Protein AF-A0A497S864-F1 (afdb_monomer_lite)

Foldseek 3Di:
DVVVVVVVVVQVCVVVVVDPHSVSVVVVVVVVVCVVVLVVQLVVLLVCVLVVVDDPVVSCVSNVDDPVRNVVVCVVVVNDDPDPPVPVVPPPVVVVPDD

Radius of gyration: 17.92 Å; chains: 1; bounding box: 47×32×40 Å

pLDDT: mean 81.66, std 19.49, range [40.03, 97.44]

Sequence (99 aa):
MFKDRLLIEELEEVKKLGFKSKEEFIAESIRTYLAARKDLRVALAVNLYKDEKISVGKAMEISGLNIEELKEELEKRGIKRITFDTEAASENVLGYLGR

Secondary structure (DSSP, 8-state):
-HHHHHHHHHHHHGGGGT-S-HHHHHHHHHHHHHHH-HHHHHHHHHHHHHTTSS-HHHHHHHHT--HHHHHHHHHHTT-------TTTTSSSSTTSS--

Structure (mmCIF, N/CA/C/O backbone):
data_AF-A0A497S864-F1
#
_entry.id   AF-A0A497S864-F1
#
loop_
_atom_site.group_PDB
_atom_site.id
_atom_site.type_symbol
_atom_site.label_atom_id
_atom_site.label_alt_id
_atom_site.label_comp_id
_atom_site.label_asym_id
_atom_site.label_entity_id
_atom_site.label_seq_id
_atom_site.pdbx_PDB_ins_code
_atom_site.Cartn_x
_atom_site.Cartn_y
_atom_site.Cartn_z
_atom_site.occupancy
_atom_site.B_iso_or_equiv
_atom_site.auth_seq_id
_atom_site.auth_comp_id
_atom_site.auth_asym_id
_atom_site.auth_atom_id
_atom_site.pdbx_PDB_model_num
ATOM 1 N N . MET A 1 1 ? -18.216 18.924 -2.203 1.00 54.44 1 MET A N 1
ATOM 2 C CA . MET A 1 1 ? -18.065 19.628 -0.914 1.00 54.44 1 MET A CA 1
ATOM 3 C C . MET A 1 1 ? -18.701 18.894 0.275 1.00 54.44 1 MET A C 1
ATOM 5 O O . MET A 1 1 ? -18.088 18.893 1.327 1.00 54.44 1 MET A O 1
ATOM 9 N N . PHE A 1 2 ? -19.865 18.229 0.156 1.00 53.94 2 PHE A N 1
ATOM 10 C CA . PHE A 1 2 ? -20.435 17.436 1.273 1.00 53.94 2 PHE A CA 1
ATOM 11 C C . PHE A 1 2 ? -19.698 16.114 1.565 1.00 53.94 2 PHE A C 1
ATOM 13 O O . PHE A 1 2 ? -19.567 15.7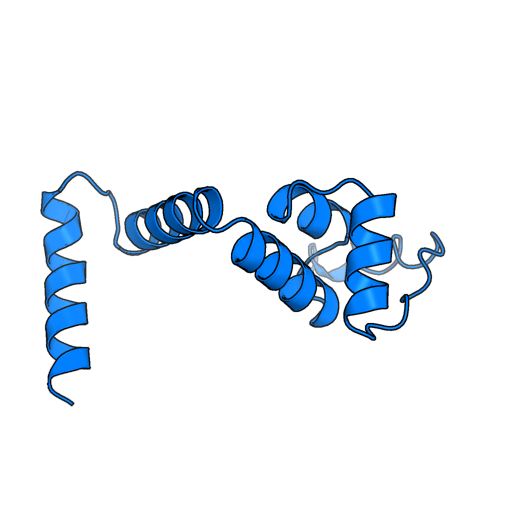27 2.721 1.00 53.94 2 PHE A O 1
ATOM 20 N N . LYS A 1 3 ? -19.184 15.441 0.529 1.00 62.00 3 LYS A N 1
ATOM 21 C CA . LYS A 1 3 ? -18.501 14.141 0.649 1.00 62.00 3 LYS A CA 1
ATOM 22 C C . LYS A 1 3 ? -17.192 14.222 1.447 1.00 62.00 3 LYS A C 1
ATOM 24 O O . LYS A 1 3 ? -16.881 13.318 2.209 1.00 62.00 3 LYS A O 1
ATOM 29 N N . ASP A 1 4 ? -16.481 15.339 1.313 1.00 73.50 4 ASP A N 1
ATOM 30 C CA . ASP A 1 4 ? -15.189 15.558 1.971 1.00 73.50 4 ASP A CA 1
ATOM 31 C C . ASP A 1 4 ? -15.356 15.823 3.477 1.00 73.50 4 ASP A C 1
ATOM 33 O O . ASP A 1 4 ? -14.496 15.448 4.267 1.00 73.50 4 ASP A O 1
ATOM 37 N N . ARG A 1 5 ? -16.489 16.415 3.894 1.00 80.25 5 ARG A N 1
ATOM 38 C CA . ARG A 1 5 ? -16.796 16.672 5.311 1.00 80.25 5 ARG A CA 1
ATOM 39 C C . ARG A 1 5 ? -17.162 15.393 6.061 1.00 80.25 5 ARG A C 1
ATOM 41 O O . ARG A 1 5 ? -16.668 15.187 7.163 1.00 80.25 5 ARG A O 1
ATOM 48 N N . LEU A 1 6 ? -17.975 14.530 5.447 1.00 87.94 6 LEU A N 1
ATOM 49 C CA . LEU A 1 6 ? -18.383 13.266 6.062 1.00 87.94 6 LEU A CA 1
ATOM 50 C C . LEU A 1 6 ? -17.186 12.332 6.281 1.00 87.94 6 LEU A C 1
ATOM 52 O O . LEU A 1 6 ? -17.056 11.770 7.359 1.00 87.94 6 LEU A O 1
ATOM 56 N N . LEU A 1 7 ? -16.264 12.244 5.315 1.00 86.25 7 LEU A N 1
ATOM 57 C CA . LEU A 1 7 ? -15.060 11.415 5.445 1.00 86.25 7 LEU A CA 1
ATOM 58 C C . LEU A 1 7 ? -14.196 11.813 6.653 1.00 86.25 7 LEU A C 1
ATOM 60 O O . LEU A 1 7 ? -13.613 10.962 7.322 1.00 86.25 7 LEU A O 1
ATOM 64 N N . ILE A 1 8 ? -14.097 13.113 6.938 1.00 86.88 8 ILE A N 1
ATOM 65 C CA . ILE A 1 8 ? -13.337 13.604 8.092 1.00 86.88 8 ILE A CA 1
ATOM 66 C C . ILE A 1 8 ? -13.996 13.147 9.396 1.00 86.88 8 ILE A C 1
ATOM 68 O O . ILE A 1 8 ? -13.286 12.696 10.294 1.00 86.88 8 ILE A O 1
ATOM 72 N N . GLU A 1 9 ? -15.325 13.240 9.480 1.00 89.44 9 GLU A N 1
ATOM 73 C CA . GLU A 1 9 ? -16.102 12.783 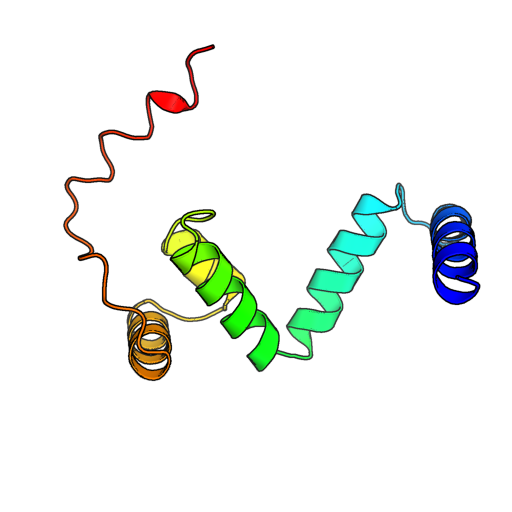10.637 1.00 89.44 9 GLU A CA 1
ATOM 74 C C . GLU A 1 9 ? -15.983 11.261 10.816 1.00 89.44 9 GLU A C 1
ATOM 76 O O . GLU A 1 9 ? -15.669 10.799 11.910 1.00 89.44 9 GLU A O 1
ATOM 81 N N . GLU A 1 10 ? -16.103 10.482 9.736 1.00 87.88 10 GLU A N 1
ATOM 82 C CA . GLU A 1 10 ? -15.897 9.026 9.748 1.00 87.88 10 GLU A CA 1
ATOM 83 C C . GLU A 1 10 ? -14.504 8.656 10.279 1.00 87.88 10 GLU A C 1
ATOM 85 O O . GLU A 1 10 ? -14.371 7.784 11.138 1.00 87.88 10 GLU A O 1
ATOM 90 N N . LEU A 1 11 ? -13.457 9.354 9.825 1.00 88.12 11 LEU A N 1
ATOM 91 C CA . LEU A 1 11 ? -12.093 9.126 10.299 1.00 88.12 11 LEU A CA 1
ATOM 92 C C . LEU A 1 11 ? -11.890 9.527 11.769 1.00 88.12 11 LEU A C 1
ATOM 94 O O . LEU A 1 11 ? -11.027 8.953 12.428 1.00 88.12 11 LEU A O 1
ATOM 98 N N . GLU A 1 12 ? -12.619 10.504 12.315 1.00 87.56 12 GLU A N 1
ATOM 99 C CA . GLU A 1 12 ? -12.562 10.788 13.762 1.00 87.56 12 GLU A CA 1
ATOM 100 C C . GLU A 1 12 ? -13.177 9.650 14.588 1.00 87.56 12 GLU A C 1
ATOM 102 O O . GLU A 1 12 ? -12.641 9.268 15.632 1.00 87.56 12 GLU A O 1
ATOM 107 N N . GLU A 1 13 ? -14.262 9.054 14.093 1.00 90.25 13 GLU A N 1
ATOM 108 C CA . GLU A 1 13 ? -14.972 7.969 14.775 1.00 90.25 13 GLU A CA 1
ATOM 109 C C . GLU A 1 13 ? -14.186 6.648 14.793 1.00 90.25 13 GLU A C 1
ATOM 111 O O . GLU A 1 13 ? -14.340 5.851 15.719 1.00 90.25 13 GLU A O 1
ATOM 116 N N . VAL A 1 14 ? -13.272 6.438 13.840 1.00 88.75 14 VAL A N 1
ATOM 117 C CA . VAL A 1 14 ? -12.404 5.247 13.733 1.00 88.75 14 VAL A CA 1
ATOM 118 C C . VAL A 1 14 ? -11.669 4.900 15.034 1.00 88.75 14 VAL A C 1
ATOM 120 O O . VAL A 1 14 ? -11.503 3.720 15.346 1.00 88.75 14 VAL A O 1
ATOM 123 N N . LYS A 1 15 ? -11.271 5.892 15.844 1.00 81.44 15 LYS A N 1
ATOM 124 C CA . LYS A 1 15 ? -10.615 5.637 17.144 1.00 81.44 15 LYS A CA 1
ATOM 125 C C . LYS A 1 15 ? -11.499 4.835 18.102 1.00 81.44 15 LYS A C 1
ATOM 127 O O . LYS A 1 15 ? -10.999 4.048 18.902 1.00 81.44 15 LYS A O 1
ATOM 132 N N . LYS A 1 16 ? -12.822 5.000 18.008 1.00 87.88 16 LYS A N 1
ATOM 133 C CA . LYS A 1 16 ? -13.801 4.270 18.828 1.00 87.88 16 LYS A CA 1
ATOM 134 C C . LYS A 1 16 ? -13.951 2.809 18.397 1.00 87.88 16 LYS A C 1
ATOM 136 O O . LYS A 1 16 ? -14.491 2.011 19.154 1.00 87.88 16 LYS A O 1
ATOM 141 N N . LEU A 1 17 ? -13.451 2.452 17.213 1.00 87.88 17 LEU A N 1
ATOM 142 C CA . LEU A 1 17 ? -13.508 1.101 16.649 1.00 87.88 17 LEU A CA 1
ATOM 143 C C . LEU A 1 17 ? -12.279 0.243 17.001 1.00 87.88 17 LEU A C 1
ATOM 145 O O . LEU A 1 17 ? -12.148 -0.867 16.495 1.00 87.88 17 LEU A O 1
ATOM 149 N N . GLY A 1 18 ? -11.380 0.735 17.861 1.00 87.12 18 GLY A N 1
ATOM 150 C CA . GLY A 1 18 ? -10.202 -0.008 18.327 1.00 87.12 18 GLY A CA 1
ATOM 151 C C . GLY A 1 18 ? -8.906 0.281 17.564 1.00 87.12 18 GLY A C 1
ATOM 152 O O . GLY A 1 18 ? -7.880 -0.320 17.875 1.00 87.12 18 GLY A O 1
ATOM 153 N N . PHE A 1 19 ? -8.922 1.219 16.612 1.00 89.81 19 PHE A N 1
ATOM 154 C CA . PHE A 1 19 ? -7.709 1.729 15.969 1.00 89.81 19 PHE A CA 1
ATOM 155 C C . PHE A 1 19 ? -7.054 2.816 16.830 1.00 89.81 19 PHE A C 1
ATOM 157 O O . PHE A 1 19 ? -7.720 3.698 17.372 1.00 89.81 19 PHE A O 1
ATOM 164 N N . LYS A 1 20 ? -5.726 2.789 16.926 1.00 87.06 20 LYS A N 1
ATOM 165 C CA . LYS A 1 20 ? -4.904 3.750 17.674 1.00 87.06 20 LYS A CA 1
ATOM 166 C C . LYS A 1 20 ? -4.869 5.113 16.992 1.00 87.06 20 LYS A C 1
ATOM 168 O O . LYS A 1 20 ? -4.750 6.135 17.668 1.00 87.06 20 LYS A O 1
ATOM 173 N N . SER A 1 21 ? -4.965 5.148 15.663 1.00 89.81 21 SER A N 1
ATOM 174 C CA . SER A 1 21 ? -5.000 6.394 14.899 1.00 89.81 21 SER A CA 1
ATOM 175 C C . SER A 1 21 ? -5.692 6.244 13.542 1.00 89.81 21 SER A C 1
ATOM 177 O O . SER A 1 21 ? -5.974 5.138 13.075 1.00 89.81 21 SER A O 1
ATOM 179 N N . LYS A 1 22 ? -5.947 7.385 12.891 1.00 90.38 22 LYS A N 1
ATOM 180 C CA . LYS A 1 22 ? -6.480 7.438 11.523 1.00 90.38 22 LYS A CA 1
ATOM 181 C C . LYS A 1 22 ? -5.505 6.813 10.533 1.00 90.38 22 LYS A C 1
ATOM 183 O O . LYS A 1 22 ? -5.911 6.096 9.628 1.00 90.38 22 LYS A O 1
ATOM 188 N N . GLU A 1 23 ? -4.218 7.069 10.727 1.00 91.12 23 GLU A N 1
ATOM 189 C CA . GLU A 1 23 ? -3.134 6.563 9.893 1.00 91.12 23 GLU A CA 1
ATOM 190 C C . GLU A 1 23 ? -3.043 5.038 9.983 1.00 91.12 23 GLU A C 1
ATOM 192 O O . GLU A 1 23 ? -2.885 4.388 8.953 1.00 91.12 23 GLU A O 1
ATOM 197 N N . GLU A 1 24 ? -3.205 4.457 11.179 1.00 92.69 24 GLU A N 1
ATOM 198 C CA . GLU A 1 24 ? -3.253 2.999 11.349 1.00 92.69 24 GLU A CA 1
ATOM 199 C C . GLU A 1 24 ? -4.431 2.396 10.580 1.00 92.69 24 GLU A C 1
ATOM 201 O O . GLU A 1 24 ? -4.246 1.450 9.814 1.00 92.69 24 GLU A O 1
ATOM 206 N N . PHE A 1 25 ? -5.623 2.979 10.718 1.00 94.00 25 PHE A N 1
ATOM 207 C CA . PHE A 1 25 ? -6.808 2.533 9.990 1.00 94.00 25 PHE A CA 1
ATOM 208 C C . PHE A 1 25 ? -6.643 2.639 8.475 1.00 94.00 25 PHE A C 1
ATOM 210 O O . PHE A 1 25 ? -6.966 1.695 7.755 1.00 94.00 25 PHE A O 1
ATOM 217 N N . ILE A 1 26 ? -6.114 3.758 7.977 1.00 93.12 26 ILE A N 1
ATOM 218 C CA . ILE A 1 26 ? -5.859 3.954 6.547 1.00 93.12 26 ILE A CA 1
ATOM 219 C C . ILE A 1 26 ? -4.829 2.932 6.059 1.00 93.12 26 ILE A C 1
ATOM 221 O O . ILE A 1 26 ? -5.050 2.285 5.036 1.00 93.12 26 ILE A O 1
ATOM 225 N N . ALA A 1 27 ? -3.735 2.727 6.794 1.00 91.88 27 ALA A N 1
ATOM 226 C CA . ALA A 1 27 ? -2.706 1.758 6.433 1.00 91.88 27 ALA A CA 1
ATOM 227 C C . ALA A 1 27 ? -3.240 0.317 6.418 1.00 91.88 27 ALA A C 1
ATOM 229 O O . ALA A 1 27 ? -2.884 -0.460 5.529 1.00 91.88 27 ALA A O 1
ATOM 230 N N . GLU A 1 28 ? -4.080 -0.063 7.383 1.00 94.00 28 GLU A N 1
ATOM 231 C CA . GLU A 1 28 ? -4.725 -1.382 7.427 1.00 94.00 28 GLU A CA 1
ATOM 232 C C . GLU A 1 28 ? -5.769 -1.541 6.315 1.00 94.00 28 GLU A C 1
ATOM 234 O O . GLU A 1 28 ? -5.821 -2.578 5.656 1.00 94.00 28 GLU A O 1
ATOM 239 N N . SER A 1 29 ? -6.539 -0.491 6.029 1.00 94.50 29 SER A N 1
ATOM 240 C CA . SER A 1 29 ? -7.535 -0.474 4.953 1.00 94.50 29 SER A CA 1
ATOM 241 C C . SER A 1 29 ? -6.884 -0.610 3.580 1.00 94.50 29 SER A C 1
ATOM 243 O O . SER A 1 29 ? -7.326 -1.424 2.771 1.00 94.50 29 SER A O 1
ATOM 245 N N . ILE A 1 30 ? -5.796 0.128 3.322 1.00 94.44 30 ILE A N 1
ATOM 246 C CA . ILE A 1 30 ? -5.009 0.005 2.088 1.00 94.44 30 ILE A CA 1
ATOM 247 C C . ILE A 1 30 ? -4.466 -1.421 1.964 1.00 94.44 30 ILE A C 1
ATOM 249 O O . ILE A 1 30 ? -4.646 -2.047 0.921 1.00 94.44 30 ILE A O 1
ATOM 253 N N . ARG A 1 31 ? -3.849 -1.969 3.020 1.00 92.56 31 ARG A N 1
ATOM 254 C CA . ARG A 1 31 ? -3.319 -3.344 3.007 1.00 92.56 31 ARG A CA 1
ATOM 255 C C . ARG A 1 31 ? -4.411 -4.376 2.733 1.00 92.56 31 ARG A C 1
ATOM 257 O O . ARG A 1 31 ? -4.239 -5.214 1.851 1.00 92.56 31 ARG A O 1
ATOM 264 N N . THR A 1 32 ? -5.541 -4.274 3.425 1.00 95.50 32 THR A N 1
ATOM 265 C CA . THR A 1 32 ? -6.688 -5.180 3.279 1.00 95.50 32 THR A CA 1
ATOM 266 C C . THR A 1 32 ? -7.279 -5.108 1.872 1.00 95.50 32 THR A C 1
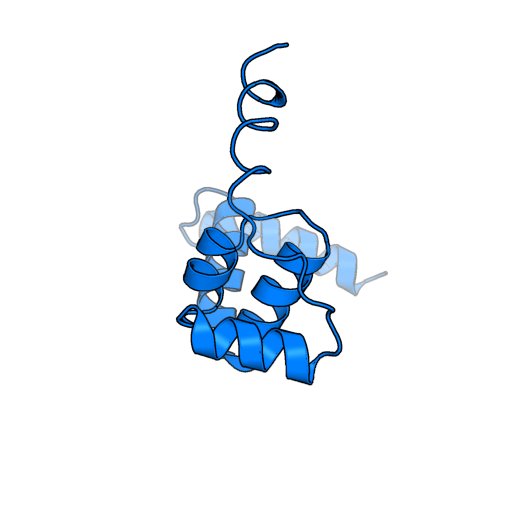ATOM 268 O O . THR A 1 32 ? -7.476 -6.134 1.220 1.00 95.50 32 THR A O 1
ATOM 271 N N . TYR A 1 33 ? -7.509 -3.901 1.354 1.00 96.19 33 TYR A N 1
ATOM 272 C CA . TYR A 1 33 ? -8.070 -3.708 0.020 1.00 96.19 33 TYR A CA 1
ATOM 273 C C . TYR A 1 33 ? -7.131 -4.219 -1.081 1.00 96.19 33 TYR A C 1
ATOM 275 O O . TYR A 1 33 ? -7.564 -4.926 -1.992 1.00 96.19 33 TYR A O 1
ATOM 283 N N . LEU A 1 34 ? -5.831 -3.928 -0.981 1.00 96.25 34 LEU A N 1
ATOM 284 C CA . LEU A 1 34 ? -4.832 -4.393 -1.947 1.00 96.25 34 LEU A CA 1
ATOM 285 C C . LEU A 1 34 ? -4.565 -5.901 -1.855 1.00 96.25 34 LEU A C 1
ATOM 287 O O . LEU A 1 34 ? -4.173 -6.509 -2.851 1.00 96.25 34 LEU A O 1
ATOM 291 N N . ALA A 1 35 ? -4.806 -6.535 -0.705 1.00 94.00 35 ALA A N 1
ATOM 292 C CA . ALA A 1 35 ? -4.785 -7.993 -0.602 1.00 94.00 35 ALA A CA 1
ATOM 293 C C . ALA A 1 35 ? -5.896 -8.639 -1.450 1.00 94.00 35 ALA A C 1
ATOM 295 O O . ALA A 1 35 ? -5.655 -9.660 -2.097 1.00 94.00 35 ALA A O 1
ATOM 296 N N . ALA A 1 36 ? -7.082 -8.018 -1.500 1.00 96.06 36 ALA A N 1
ATOM 297 C CA . ALA A 1 36 ? -8.195 -8.459 -2.340 1.00 96.06 36 ALA A CA 1
ATOM 298 C C . ALA A 1 36 ? -8.020 -8.070 -3.822 1.00 96.06 36 ALA A C 1
ATOM 300 O O . ALA A 1 36 ? -8.404 -8.823 -4.716 1.00 96.06 36 ALA A O 1
ATOM 301 N N . ARG A 1 37 ? -7.416 -6.908 -4.098 1.00 96.88 37 ARG A N 1
ATOM 302 C CA . ARG A 1 37 ? -7.186 -6.362 -5.447 1.00 96.88 37 ARG A CA 1
ATOM 303 C C . ARG A 1 37 ? -5.716 -6.438 -5.841 1.00 96.88 37 ARG A C 1
ATOM 305 O O . ARG A 1 37 ? -5.009 -5.430 -5.893 1.00 96.88 37 ARG A O 1
ATOM 312 N N . LYS A 1 38 ? -5.259 -7.659 -6.133 1.00 95.25 38 LYS A N 1
ATOM 313 C CA . LYS A 1 38 ? -3.865 -7.938 -6.523 1.00 95.25 38 LYS A CA 1
ATOM 314 C C . LYS A 1 38 ? -3.416 -7.126 -7.744 1.00 95.25 38 LYS A C 1
ATOM 316 O O . LYS A 1 38 ? -2.279 -6.672 -7.782 1.00 95.25 38 LYS A O 1
ATOM 321 N N . ASP A 1 39 ? -4.314 -6.884 -8.696 1.00 95.19 39 ASP A N 1
ATOM 322 C CA . ASP A 1 39 ? -4.082 -6.029 -9.866 1.00 95.19 39 ASP A CA 1
ATOM 323 C C . ASP A 1 39 ? -3.677 -4.599 -9.469 1.00 95.19 39 ASP A C 1
ATOM 325 O O . ASP A 1 39 ? -2.693 -4.051 -9.973 1.00 95.19 39 ASP A O 1
ATOM 329 N N . LEU A 1 40 ? -4.392 -4.016 -8.503 1.00 97.31 40 LEU A N 1
ATOM 330 C CA . LEU A 1 40 ? -4.099 -2.682 -7.981 1.00 97.31 40 LEU A CA 1
ATOM 331 C C . LEU A 1 40 ? -2.840 -2.676 -7.115 1.00 97.31 40 LEU A C 1
ATOM 333 O O . LEU A 1 40 ? -2.086 -1.707 -7.141 1.00 97.31 40 LEU A O 1
ATOM 337 N N . ARG A 1 41 ? -2.588 -3.758 -6.372 1.00 97.44 41 ARG A N 1
ATOM 338 C CA . ARG A 1 41 ? -1.384 -3.923 -5.549 1.00 97.44 41 ARG A CA 1
ATOM 339 C C . ARG A 1 41 ? -0.116 -3.908 -6.402 1.00 97.44 41 ARG A C 1
ATOM 341 O O . ARG A 1 41 ? 0.827 -3.184 -6.089 1.00 97.44 41 ARG A O 1
ATOM 348 N N . VAL A 1 42 ? -0.129 -4.655 -7.505 1.00 97.25 42 VAL A N 1
ATOM 349 C CA . VAL A 1 42 ? 0.949 -4.665 -8.501 1.00 97.25 42 VAL A CA 1
ATOM 350 C C . VAL A 1 42 ? 1.096 -3.286 -9.144 1.00 97.25 42 VAL A C 1
ATOM 352 O O . VAL A 1 42 ? 2.200 -2.748 -9.193 1.00 97.25 42 VAL A O 1
ATOM 355 N N . ALA A 1 43 ? -0.011 -2.666 -9.568 1.00 96.25 43 ALA A N 1
ATOM 356 C CA . ALA A 1 43 ? 0.029 -1.334 -10.167 1.00 96.25 43 ALA A CA 1
ATOM 357 C C . ALA A 1 43 ? 0.612 -0.270 -9.223 1.00 96.25 43 ALA A C 1
ATOM 359 O O . ALA A 1 43 ? 1.406 0.560 -9.659 1.00 96.25 43 ALA A O 1
ATOM 360 N N . LEU A 1 44 ? 0.262 -0.316 -7.934 1.00 96.50 44 LEU A N 1
ATOM 361 C CA . LEU A 1 44 ? 0.811 0.578 -6.919 1.00 96.50 44 LEU A CA 1
ATOM 362 C C . LEU A 1 44 ? 2.325 0.397 -6.778 1.00 96.50 44 LEU A C 1
ATOM 364 O O . LEU A 1 44 ? 3.055 1.383 -6.815 1.00 96.50 44 LEU A O 1
ATOM 368 N N . ALA A 1 45 ? 2.794 -0.846 -6.634 1.00 96.25 45 ALA A N 1
ATOM 369 C CA . ALA A 1 45 ? 4.219 -1.142 -6.507 1.00 96.25 45 ALA A CA 1
ATOM 370 C C . ALA A 1 45 ? 5.015 -0.636 -7.719 1.00 96.25 45 ALA A C 1
ATOM 372 O O . ALA A 1 45 ? 6.055 -0.000 -7.557 1.00 96.25 45 ALA A O 1
ATOM 373 N N . VAL A 1 46 ? 4.492 -0.868 -8.925 1.00 95.38 46 VAL A N 1
ATOM 374 C CA . VAL A 1 46 ? 5.109 -0.409 -10.172 1.00 95.38 46 VAL A CA 1
ATOM 375 C C . VAL A 1 46 ? 5.158 1.115 -10.247 1.00 95.38 46 VAL A C 1
ATOM 377 O O . VAL A 1 46 ? 6.202 1.661 -10.591 1.00 95.38 46 VAL A O 1
ATOM 380 N N . ASN A 1 47 ? 4.071 1.810 -9.906 1.00 94.62 47 ASN A N 1
ATOM 381 C CA . ASN A 1 47 ? 4.041 3.273 -9.940 1.00 94.62 47 ASN A CA 1
ATOM 382 C C . ASN A 1 47 ? 5.027 3.876 -8.932 1.00 94.62 47 ASN A C 1
ATOM 384 O O . ASN A 1 47 ? 5.804 4.752 -9.288 1.00 94.62 47 ASN A O 1
ATOM 388 N N . LEU A 1 48 ? 5.060 3.356 -7.700 1.00 94.81 48 LEU A N 1
ATOM 389 C CA . LEU A 1 48 ? 6.002 3.817 -6.678 1.00 94.81 48 LEU A CA 1
ATOM 390 C C . LEU A 1 48 ? 7.462 3.582 -7.083 1.00 94.81 48 LEU A C 1
ATOM 392 O O . LEU A 1 48 ? 8.314 4.416 -6.786 1.00 94.81 48 LEU A O 1
ATOM 396 N N . TYR A 1 49 ? 7.756 2.460 -7.744 1.00 93.00 49 TYR A N 1
ATOM 397 C CA . TYR A 1 49 ? 9.092 2.178 -8.267 1.00 93.00 49 TYR A CA 1
ATOM 398 C C . TYR A 1 49 ? 9.457 3.113 -9.422 1.00 93.00 49 TYR A C 1
ATOM 400 O O . TYR A 1 49 ? 10.530 3.706 -9.415 1.00 93.00 49 TYR A O 1
ATOM 408 N N . LYS A 1 50 ? 8.547 3.276 -10.390 1.00 90.44 50 LYS A N 1
ATOM 409 C CA . LYS A 1 50 ? 8.717 4.165 -11.546 1.00 90.44 50 LYS A CA 1
ATOM 410 C C . LYS A 1 50 ? 8.982 5.610 -11.120 1.00 90.44 50 LYS A C 1
ATOM 412 O O . LYS A 1 50 ? 9.792 6.281 -11.745 1.00 90.44 50 LYS A O 1
ATOM 417 N N . ASP A 1 51 ? 8.316 6.063 -10.063 1.00 91.69 51 ASP A N 1
ATOM 418 C CA . ASP A 1 51 ? 8.470 7.409 -9.506 1.00 91.69 51 ASP A CA 1
ATOM 419 C C . ASP A 1 51 ? 9.660 7.519 -8.525 1.00 91.69 51 ASP A C 1
ATOM 421 O O . ASP A 1 51 ? 9.753 8.490 -7.766 1.00 91.69 51 ASP A O 1
ATOM 425 N N . GLU A 1 52 ? 10.535 6.503 -8.498 1.00 89.62 52 GLU A N 1
ATOM 426 C CA . GLU A 1 52 ? 11.746 6.399 -7.671 1.00 89.62 52 GLU A CA 1
ATOM 427 C C . GLU A 1 52 ? 11.486 6.579 -6.163 1.00 89.62 52 GLU A C 1
ATOM 429 O O . GLU A 1 52 ? 12.361 6.970 -5.392 1.00 89.62 52 GLU A O 1
ATOM 434 N N . LYS A 1 53 ? 10.261 6.286 -5.703 1.00 94.06 53 LYS A N 1
ATOM 435 C CA . LYS A 1 53 ? 9.874 6.387 -4.284 1.00 94.06 53 LYS A CA 1
ATOM 436 C C . LYS A 1 53 ? 10.286 5.170 -3.473 1.00 94.06 53 LYS A C 1
ATOM 438 O O . LYS A 1 53 ? 10.370 5.253 -2.250 1.00 94.06 53 LYS A O 1
ATOM 443 N N . ILE A 1 54 ? 10.492 4.038 -4.140 1.00 92.81 54 ILE A N 1
ATOM 444 C CA . ILE A 1 54 ? 10.875 2.773 -3.518 1.00 92.81 54 ILE A CA 1
ATOM 445 C C . ILE A 1 54 ? 11.911 2.041 -4.371 1.00 92.81 54 ILE A C 1
ATOM 447 O O . ILE A 1 54 ? 11.977 2.214 -5.586 1.00 92.81 54 ILE A O 1
ATOM 451 N N . SER A 1 55 ? 12.687 1.166 -3.735 1.00 92.94 55 SER A N 1
ATOM 452 C CA . SER A 1 55 ? 13.599 0.261 -4.436 1.00 92.94 55 SER A CA 1
ATOM 453 C C . SER A 1 55 ? 12.848 -0.871 -5.147 1.00 92.94 55 SER A C 1
ATOM 455 O O . SER A 1 55 ? 11.705 -1.191 -4.813 1.00 92.94 55 SER A O 1
ATOM 457 N N . VAL A 1 56 ? 13.527 -1.553 -6.076 1.00 90.75 56 VAL A N 1
ATOM 458 C CA . VAL A 1 56 ? 12.988 -2.763 -6.723 1.00 90.75 56 VAL A CA 1
ATOM 459 C C . VAL A 1 56 ? 12.630 -3.851 -5.709 1.00 90.75 56 VAL A C 1
ATOM 461 O O . VAL A 1 56 ? 11.569 -4.456 -5.814 1.00 90.75 56 VAL A O 1
ATOM 464 N N . GLY A 1 57 ? 13.462 -4.063 -4.683 1.00 93.25 57 GLY A N 1
ATOM 465 C CA . GLY A 1 57 ? 13.190 -5.063 -3.648 1.00 93.25 57 GLY A CA 1
ATOM 466 C C . GLY A 1 57 ? 11.901 -4.749 -2.890 1.00 93.25 57 GLY A C 1
ATOM 467 O O . GLY A 1 57 ? 11.083 -5.636 -2.652 1.00 93.25 57 GLY A O 1
ATOM 468 N N . LYS A 1 58 ? 11.658 -3.465 -2.599 1.00 96.19 58 LYS A N 1
ATOM 469 C CA . LYS A 1 58 ? 10.406 -3.038 -1.974 1.00 96.19 58 LYS A CA 1
ATOM 470 C C . LYS A 1 58 ? 9.216 -3.159 -2.928 1.00 96.19 58 LYS A C 1
ATOM 472 O O . LYS A 1 58 ? 8.122 -3.504 -2.491 1.00 96.19 58 LYS A O 1
ATOM 477 N N . ALA A 1 59 ? 9.417 -2.935 -4.224 1.00 95.50 59 ALA A N 1
ATOM 478 C CA . ALA A 1 59 ? 8.389 -3.167 -5.233 1.00 95.50 59 ALA A CA 1
ATOM 479 C C . ALA A 1 59 ? 8.016 -4.656 -5.340 1.00 95.50 59 ALA A C 1
ATOM 481 O O . ALA A 1 59 ? 6.833 -4.975 -5.429 1.00 95.50 59 ALA A O 1
ATOM 482 N N . MET A 1 60 ? 8.985 -5.572 -5.256 1.00 96.50 60 MET A N 1
ATOM 483 C CA . MET A 1 60 ? 8.746 -7.022 -5.194 1.00 96.50 60 MET A CA 1
ATOM 484 C C . MET A 1 60 ? 7.961 -7.407 -3.934 1.00 96.50 60 MET A C 1
ATOM 486 O O . MET A 1 60 ? 6.948 -8.094 -4.020 1.00 96.50 60 MET A O 1
ATOM 490 N N . GLU A 1 61 ? 8.356 -6.887 -2.769 1.00 95.75 61 GLU A N 1
ATOM 491 C CA . GLU A 1 61 ? 7.647 -7.117 -1.503 1.00 95.75 61 GLU A CA 1
ATOM 492 C C . GLU A 1 61 ? 6.186 -6.630 -1.566 1.00 95.75 61 GLU A C 1
ATOM 494 O O . GLU A 1 61 ? 5.249 -7.357 -1.216 1.00 95.75 61 GLU A O 1
ATOM 499 N N . ILE A 1 62 ? 5.969 -5.402 -2.054 1.00 95.94 62 ILE A N 1
ATOM 500 C CA . ILE A 1 62 ? 4.627 -4.828 -2.161 1.00 95.94 62 ILE A CA 1
ATOM 501 C C . ILE A 1 62 ? 3.823 -5.563 -3.220 1.00 95.94 62 ILE A C 1
ATOM 503 O O . ILE A 1 62 ? 2.678 -5.872 -2.945 1.00 95.94 62 ILE A O 1
ATOM 507 N N . SER A 1 63 ? 4.359 -5.866 -4.397 1.00 96.06 63 SER A N 1
ATOM 508 C CA . SER A 1 63 ? 3.597 -6.529 -5.466 1.00 96.06 63 SER A CA 1
ATOM 509 C C . SER A 1 63 ? 3.332 -8.013 -5.188 1.00 96.06 63 SER A C 1
ATOM 511 O O . SER A 1 63 ? 2.330 -8.550 -5.656 1.00 96.06 63 SER A O 1
ATOM 513 N N . GLY A 1 64 ? 4.190 -8.663 -4.396 1.00 95.94 64 GLY A N 1
ATOM 514 C CA . GLY A 1 64 ? 4.213 -10.117 -4.245 1.00 95.94 64 GLY A CA 1
ATOM 515 C C . GLY A 1 64 ? 4.789 -10.842 -5.464 1.00 95.94 64 GLY A C 1
ATOM 516 O O . GLY A 1 64 ? 4.613 -12.052 -5.565 1.00 95.94 64 GLY A O 1
ATOM 517 N N . LEU A 1 65 ? 5.436 -10.113 -6.378 1.00 96.25 65 LEU A N 1
ATOM 518 C CA . LEU A 1 65 ? 6.067 -10.653 -7.577 1.00 96.25 65 LEU A CA 1
ATOM 519 C C . LEU A 1 65 ? 7.543 -10.946 -7.325 1.00 96.25 65 LEU A C 1
ATOM 521 O O . LEU A 1 65 ? 8.230 -10.223 -6.596 1.00 96.25 65 LEU A O 1
ATOM 525 N N . ASN A 1 66 ? 8.050 -11.980 -7.984 1.00 95.75 66 ASN A N 1
ATOM 526 C CA . ASN A 1 66 ? 9.485 -12.185 -8.105 1.00 95.75 66 ASN A CA 1
ATOM 527 C C . ASN A 1 66 ? 10.102 -11.216 -9.139 1.00 95.75 66 ASN A C 1
ATOM 529 O O . ASN A 1 66 ? 9.413 -10.425 -9.785 1.00 95.75 66 ASN A O 1
ATOM 533 N N . ILE A 1 67 ? 11.429 -11.255 -9.284 1.00 92.75 67 ILE A N 1
ATOM 534 C CA . ILE A 1 67 ? 12.157 -10.314 -10.143 1.00 92.75 67 ILE A CA 1
ATOM 535 C C . ILE A 1 67 ? 11.832 -10.473 -11.637 1.00 92.75 67 ILE A C 1
ATOM 537 O O . ILE A 1 67 ? 11.794 -9.471 -12.347 1.00 92.75 67 ILE A O 1
ATOM 541 N N . GLU A 1 68 ? 11.579 -11.689 -12.128 1.00 92.94 68 GLU A N 1
ATOM 542 C CA . GLU A 1 68 ? 11.227 -11.915 -13.536 1.00 92.94 68 GLU A CA 1
ATOM 543 C C . GLU A 1 68 ? 9.794 -11.457 -13.821 1.00 92.94 68 GLU A C 1
ATOM 545 O O . GLU A 1 68 ? 9.568 -10.698 -14.760 1.00 92.94 68 GLU A O 1
ATOM 550 N N . GLU A 1 69 ? 8.847 -11.796 -12.943 1.00 95.69 69 GLU A N 1
ATOM 551 C CA . GLU A 1 69 ? 7.456 -11.333 -13.041 1.00 95.69 69 GLU A CA 1
ATOM 552 C C . GLU A 1 69 ? 7.357 -9.802 -12.998 1.00 95.69 69 GLU A C 1
ATOM 554 O O . GLU A 1 69 ? 6.601 -9.193 -13.756 1.00 95.69 69 GLU A O 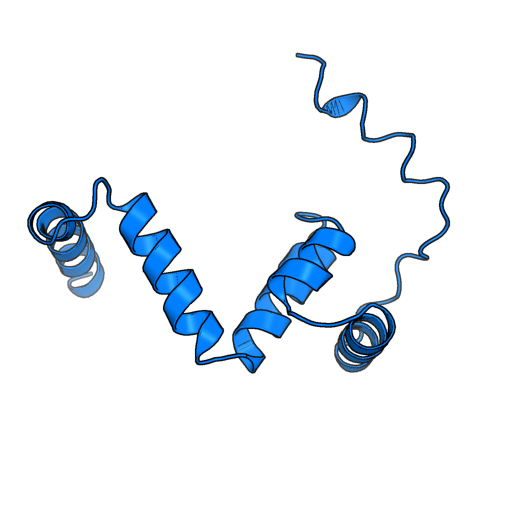1
ATOM 559 N N . LEU A 1 70 ? 8.146 -9.156 -12.132 1.00 93.69 70 LEU A N 1
ATOM 560 C CA . LEU A 1 70 ? 8.176 -7.700 -12.048 1.00 93.69 70 LEU A CA 1
ATOM 561 C C . LEU A 1 70 ? 8.748 -7.073 -13.328 1.00 93.69 70 LEU A C 1
ATOM 563 O O . LEU A 1 70 ? 8.218 -6.065 -13.788 1.00 93.69 70 LEU A O 1
ATOM 567 N N . LYS A 1 71 ? 9.795 -7.656 -13.929 1.00 90.38 71 LYS A N 1
ATOM 568 C CA . LYS A 1 71 ? 10.331 -7.180 -15.218 1.00 90.38 71 LYS A CA 1
ATOM 569 C C . LYS A 1 71 ? 9.290 -7.277 -16.326 1.00 90.38 71 LYS A C 1
ATOM 571 O O . LYS A 1 71 ? 9.119 -6.305 -17.056 1.00 90.38 71 LYS A O 1
ATOM 576 N N . GLU A 1 72 ? 8.585 -8.403 -16.423 1.00 93.50 72 GLU A N 1
ATOM 577 C CA . GLU A 1 72 ? 7.506 -8.567 -17.400 1.00 93.50 72 GLU A CA 1
ATOM 578 C C . GLU A 1 72 ? 6.412 -7.518 -17.205 1.00 93.50 72 GLU A C 1
ATOM 580 O O . GLU A 1 72 ? 5.906 -6.952 -18.171 1.00 93.50 72 GLU A O 1
ATOM 585 N N . GLU A 1 73 ? 6.036 -7.238 -15.957 1.00 94.31 73 GLU A N 1
ATOM 586 C CA . GLU A 1 73 ? 5.009 -6.248 -15.654 1.00 94.31 73 GLU A CA 1
ATOM 587 C C . GLU A 1 73 ? 5.451 -4.821 -16.009 1.00 94.31 73 GLU A C 1
ATOM 589 O O . GLU A 1 73 ? 4.661 -4.031 -16.532 1.00 94.31 73 GLU A O 1
ATOM 594 N N . LEU A 1 74 ? 6.721 -4.488 -15.769 1.00 90.75 74 LEU A N 1
ATOM 595 C CA . LEU A 1 74 ? 7.307 -3.210 -16.175 1.00 90.75 74 LEU A CA 1
ATOM 596 C C . LEU A 1 74 ? 7.341 -3.071 -17.703 1.00 90.75 74 LEU A C 1
ATOM 598 O O . LEU A 1 74 ? 6.960 -2.023 -18.231 1.00 90.75 74 LEU A O 1
ATOM 602 N N . GLU A 1 75 ? 7.726 -4.132 -18.412 1.00 90.31 75 GLU A N 1
ATOM 603 C CA . GLU A 1 75 ? 7.755 -4.175 -19.875 1.00 90.31 75 GLU A CA 1
ATOM 604 C C . GLU A 1 75 ? 6.352 -4.021 -20.475 1.00 90.31 75 GLU A C 1
ATOM 606 O O . GLU A 1 75 ? 6.142 -3.150 -21.322 1.00 90.31 75 GLU A O 1
ATOM 611 N N . LYS A 1 76 ? 5.362 -4.770 -19.962 1.00 91.94 76 LYS A N 1
ATOM 612 C CA . LYS A 1 76 ? 3.941 -4.655 -20.350 1.00 91.94 76 LYS A CA 1
ATOM 613 C C . LYS A 1 76 ? 3.411 -3.227 -20.204 1.00 91.94 76 LYS A C 1
ATOM 615 O O . LYS A 1 76 ? 2.533 -2.812 -20.956 1.00 91.94 76 LYS A O 1
ATOM 620 N N . ARG A 1 77 ? 3.943 -2.462 -19.246 1.00 89.38 77 ARG A N 1
ATOM 621 C CA . ARG A 1 77 ? 3.554 -1.071 -18.957 1.00 89.38 77 ARG A CA 1
ATOM 622 C C . ARG A 1 77 ? 4.406 -0.028 -19.683 1.00 89.38 77 ARG A C 1
ATOM 624 O O . ARG A 1 77 ? 4.228 1.166 -19.443 1.00 89.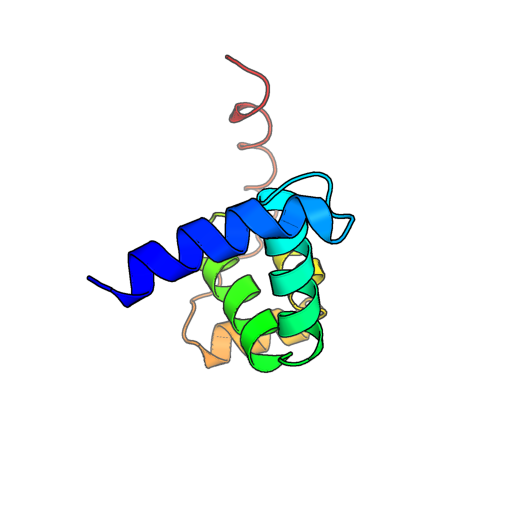38 77 ARG A O 1
ATOM 631 N N . GLY A 1 78 ? 5.328 -0.448 -20.552 1.00 85.44 78 GLY A N 1
ATOM 632 C CA . GLY A 1 78 ? 6.219 0.447 -21.294 1.00 85.44 78 GLY A CA 1
ATOM 633 C C . GLY A 1 78 ? 7.203 1.209 -20.402 1.00 85.44 78 GLY A C 1
ATOM 634 O O . GLY A 1 78 ? 7.723 2.254 -20.799 1.00 85.44 78 GLY A O 1
ATOM 635 N N . ILE A 1 79 ? 7.450 0.719 -19.186 1.00 80.31 79 ILE A N 1
ATOM 636 C CA . ILE A 1 79 ? 8.398 1.323 -18.255 1.00 80.31 79 ILE A CA 1
ATOM 637 C C . ILE A 1 79 ? 9.772 0.777 -18.622 1.00 80.31 79 ILE A C 1
ATOM 639 O O . ILE A 1 79 ? 10.087 -0.386 -18.368 1.00 80.31 79 ILE A O 1
ATOM 643 N N . LYS A 1 80 ? 10.580 1.615 -19.284 1.00 66.94 80 LYS A N 1
ATOM 644 C CA . LYS A 1 80 ? 11.937 1.238 -19.684 1.00 66.94 80 LYS A CA 1
ATOM 645 C C . LYS A 1 80 ? 12.742 0.863 -18.445 1.00 66.94 80 LYS A C 1
ATOM 647 O O . LYS A 1 80 ? 12.790 1.613 -17.474 1.00 66.94 80 LYS A O 1
ATOM 652 N N . ARG A 1 81 ? 13.375 -0.306 -18.523 1.00 56.56 81 ARG A N 1
ATOM 653 C CA . ARG A 1 81 ? 14.295 -0.852 -17.528 1.00 56.56 81 ARG A CA 1
ATOM 654 C C . ARG A 1 81 ? 15.349 0.208 -17.201 1.00 56.56 81 ARG A C 1
ATOM 656 O O . ARG A 1 81 ? 16.214 0.466 -18.033 1.00 56.56 81 ARG A O 1
ATOM 663 N N . ILE A 1 82 ? 15.288 0.810 -16.012 1.00 54.72 82 ILE A N 1
ATOM 664 C CA . ILE A 1 82 ? 16.502 1.377 -15.425 1.00 54.72 82 ILE A CA 1
ATOM 665 C C . ILE A 1 82 ? 17.354 0.142 -15.159 1.00 54.72 82 ILE A C 1
ATOM 667 O O . ILE A 1 82 ? 16.932 -0.767 -14.439 1.00 54.72 82 ILE A O 1
ATOM 671 N N . THR A 1 83 ? 18.441 0.004 -15.910 1.00 47.31 83 THR A N 1
ATOM 672 C CA . THR A 1 83 ? 19.305 -1.169 -15.852 1.00 47.31 83 THR A CA 1
ATOM 673 C C . THR A 1 83 ? 19.674 -1.423 -14.398 1.00 47.31 83 THR A C 1
ATOM 675 O O . THR A 1 83 ? 20.114 -0.525 -13.687 1.00 47.31 83 THR A O 1
ATOM 678 N N . PHE A 1 84 ? 19.451 -2.658 -13.948 1.00 49.25 84 PHE A N 1
ATOM 679 C CA . PHE A 1 84 ? 19.853 -3.149 -12.629 1.00 49.25 84 PHE A CA 1
ATOM 680 C C . PHE A 1 84 ? 21.378 -3.306 -12.547 1.00 49.25 84 PHE A C 1
ATOM 682 O O . PHE A 1 84 ? 21.856 -4.287 -11.984 1.00 49.25 84 PHE A O 1
ATOM 689 N N . ASP A 1 85 ? 22.136 -2.396 -13.163 1.00 43.22 85 ASP A N 1
ATOM 690 C CA . ASP A 1 85 ? 23.573 -2.384 -12.985 1.00 43.22 85 ASP A CA 1
ATOM 691 C C . ASP A 1 85 ? 23.854 -1.909 -11.567 1.00 43.22 85 ASP A C 1
ATOM 693 O O . ASP A 1 85 ? 23.504 -0.812 -11.126 1.00 43.22 85 ASP A O 1
ATOM 697 N N . THR A 1 86 ? 24.448 -2.840 -10.842 1.00 46.00 86 THR A N 1
ATOM 698 C CA . THR A 1 86 ? 24.840 -2.864 -9.439 1.00 46.00 86 THR A CA 1
ATOM 699 C C . THR A 1 86 ? 25.848 -1.783 -9.026 1.00 46.00 86 THR A C 1
ATOM 701 O O . THR A 1 86 ? 26.529 -1.949 -8.022 1.00 46.00 86 THR A O 1
ATOM 704 N N . GLU A 1 87 ? 25.923 -0.656 -9.731 1.00 45.62 87 GLU A N 1
ATOM 705 C CA . GLU A 1 87 ? 26.779 0.486 -9.373 1.00 45.62 87 GLU A CA 1
ATOM 706 C C . GLU A 1 87 ? 25.998 1.637 -8.716 1.00 45.62 87 GLU A C 1
ATOM 708 O O . GLU A 1 87 ? 26.553 2.374 -7.908 1.00 45.62 87 GLU A O 1
ATOM 713 N N . ALA A 1 88 ? 24.680 1.744 -8.925 1.00 42.88 88 ALA A N 1
ATOM 714 C CA . ALA A 1 88 ? 23.875 2.810 -8.306 1.00 42.88 88 ALA A CA 1
ATOM 715 C C . ALA A 1 88 ? 23.424 2.508 -6.858 1.00 42.88 88 ALA A C 1
AT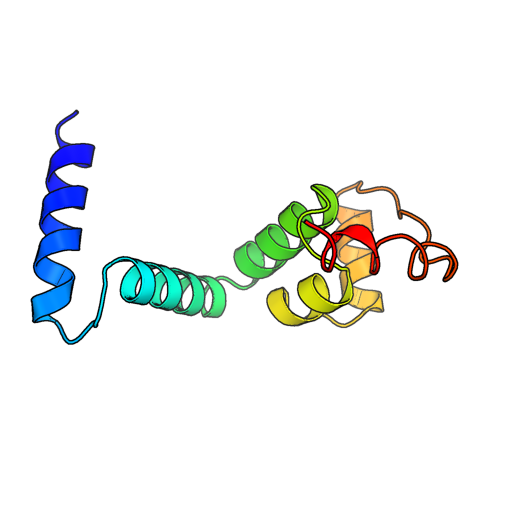OM 717 O O . ALA A 1 88 ? 22.754 3.325 -6.225 1.00 42.88 88 ALA A O 1
ATOM 718 N N . ALA A 1 89 ? 23.780 1.339 -6.311 1.00 43.09 89 ALA A N 1
ATOM 719 C CA . ALA A 1 89 ? 23.479 0.973 -4.924 1.00 43.09 89 ALA A CA 1
ATOM 720 C C . ALA A 1 89 ? 24.505 1.517 -3.909 1.00 43.09 89 ALA A C 1
ATOM 722 O O . ALA A 1 89 ? 24.228 1.484 -2.710 1.00 43.09 89 ALA A O 1
ATOM 723 N N . SER A 1 90 ? 25.658 2.043 -4.348 1.00 42.09 90 SER A N 1
ATOM 724 C CA . SER A 1 90 ? 26.668 2.599 -3.432 1.00 42.09 90 SER A CA 1
ATOM 725 C C . SER A 1 90 ? 26.571 4.109 -3.203 1.00 42.09 90 SER A C 1
ATOM 727 O O . SER A 1 90 ? 27.116 4.580 -2.210 1.00 42.09 90 SER A O 1
ATOM 729 N N . GLU A 1 91 ? 25.866 4.881 -4.039 1.00 41.34 91 GLU A N 1
ATOM 730 C CA . GLU A 1 91 ? 25.866 6.353 -3.903 1.00 41.34 91 GLU A CA 1
ATOM 731 C C . GLU A 1 91 ? 24.690 6.961 -3.127 1.00 41.34 91 GLU A C 1
ATOM 733 O O . GLU A 1 91 ? 24.808 8.093 -2.669 1.00 41.34 91 GLU A O 1
ATOM 738 N N . ASN A 1 92 ? 23.596 6.236 -2.867 1.00 45.06 92 ASN A N 1
ATOM 739 C CA . ASN A 1 92 ? 22.434 6.823 -2.171 1.00 45.06 92 ASN A CA 1
ATOM 740 C C . ASN A 1 92 ? 22.216 6.368 -0.719 1.00 45.06 92 ASN A C 1
ATOM 742 O O . ASN A 1 92 ? 21.256 6.797 -0.082 1.00 45.06 92 ASN A O 1
ATOM 746 N N . VAL A 1 93 ? 23.123 5.575 -0.138 1.00 40.38 93 VAL A N 1
ATOM 747 C CA . VAL A 1 93 ? 23.060 5.247 1.303 1.00 40.38 93 VAL A CA 1
ATOM 748 C C . VAL A 1 93 ? 23.639 6.382 2.170 1.00 40.38 93 VAL A C 1
ATOM 750 O O . VAL A 1 93 ? 23.237 6.545 3.319 1.00 40.38 93 VAL A O 1
ATOM 753 N N . LEU A 1 94 ? 24.502 7.244 1.617 1.00 40.81 94 LEU A N 1
ATOM 754 C CA . LEU A 1 94 ? 25.096 8.373 2.353 1.00 40.81 94 LEU A CA 1
ATOM 755 C C . LEU A 1 94 ? 24.185 9.612 2.453 1.00 40.81 94 LEU A C 1
ATOM 757 O O . LEU A 1 94 ? 24.411 10.456 3.315 1.00 40.81 94 LEU A O 1
ATOM 761 N N . GLY A 1 95 ? 23.126 9.709 1.639 1.00 42.88 95 GLY A N 1
ATOM 762 C CA . GLY A 1 95 ? 22.179 10.834 1.671 1.00 42.88 95 GLY A CA 1
ATOM 763 C C . GLY A 1 95 ? 21.135 10.777 2.795 1.00 42.88 95 GLY A C 1
ATOM 764 O O . GLY A 1 95 ? 20.531 11.796 3.114 1.00 42.88 95 GLY A O 1
ATOM 765 N N . TYR A 1 96 ? 20.931 9.611 3.421 1.00 48.34 96 TYR A N 1
ATOM 766 C CA . TYR A 1 96 ? 19.917 9.418 4.471 1.00 48.34 96 TYR A CA 1
ATOM 767 C C . TYR A 1 96 ? 20.481 9.393 5.901 1.00 48.34 96 TYR A C 1
ATOM 769 O O . TYR A 1 96 ? 19.708 9.369 6.855 1.00 48.34 96 TYR A O 1
ATOM 777 N N . LEU A 1 97 ? 21.808 9.441 6.071 1.00 40.03 97 LEU A N 1
ATOM 778 C CA . LEU A 1 97 ? 22.473 9.514 7.383 1.00 40.03 97 LEU A CA 1
ATOM 779 C C . LEU A 1 97 ? 23.278 10.808 7.568 1.00 40.03 97 LEU A C 1
ATOM 781 O O . LEU A 1 97 ? 24.302 10.823 8.249 1.00 40.03 97 LEU A O 1
ATOM 785 N N . GLY A 1 98 ? 22.819 11.910 6.975 1.00 45.12 98 GLY A N 1
ATOM 786 C CA . GLY A 1 98 ? 23.509 13.189 7.092 1.00 45.12 98 GLY A CA 1
ATOM 787 C C . GLY A 1 98 ? 22.644 14.398 6.771 1.00 45.12 98 GLY A C 1
ATOM 788 O O . GLY A 1 98 ? 22.842 15.011 5.725 1.00 45.12 98 GLY A O 1
ATOM 789 N N . ARG A 1 99 ? 21.732 14.751 7.684 1.00 40.91 99 ARG A N 1
ATOM 790 C CA . ARG A 1 99 ? 21.488 16.118 8.187 1.00 40.91 99 ARG A CA 1
ATOM 791 C C . ARG A 1 99 ? 20.390 16.129 9.242 1.00 40.91 99 ARG A C 1
ATOM 793 O O . ARG A 1 99 ? 19.320 15.546 8.977 1.00 40.91 99 ARG A O 1
#